Protein AF-A0A2C6MIJ1-F1 (afdb_monomer_lite)

pLDDT: mean 74.16, std 23.82, range [24.62, 97.81]

InterPro domains:
  IPR001203 Aldehyde ferredoxin oxidoreductase, C-terminal [PF01314] (13-101)
  IPR013985 Aldehyde ferredoxin oxidoreductase, domain 3 [G3DSA:1.10.599.10] (8-133)
  IPR036021 Aldehyde ferredoxin oxidoreductase-like, C-terminal [SSF48310] (4-103)
  IPR051919 Tungsten-dependent aldehyde ferredoxin oxidoreductase [PTHR30038] (10-100)

Radius of gyration: 19.25 Å; chains: 1; bounding box: 39×54×45 Å

Organism: NCBI:txid1383067

Sequence (149 aa):
MKEFLLGITGLWKVVKHYEEWSALAGCLEACKNTIVNMEIVDFTMAARLMKAVAGWDMDGQEVQALCERVVNLERAFNTREGLSRQDDTLPGRFTDEPLPAAWWSCRPCWRILPGQRLGDFYRTSHLQQTQGVGPGQGGPGIEGAWLHS

Secondary structure (DSSP, 8-state):
-------HHHHHHHHHHHHHHHHHHHHTT--HIIIIIT--S-HHHHHHHHHHHH-----HHHHHHHHHHHHHHHHHHHHHTT--GGG----HHHHHSPPPGGG--S-SS--PPPGGGHHHHHHHSSGGGGGG--TT--PSPGGGTTS--

Foldseek 3Di:
DDDPPCDLLNVLVVVLQLQLQVLLCVVVVHDCCCPNPVNVCALQNSQVVCCVPVVDNDGSVVSSVVSLVVSLVVVLVVQLVPDDLVNPDDPCCQAPPFDDCVVPVDDDPRHPDDSVSVVSSCVVSVSVVSVQDHVPDDDPDPPPVPPDD

Structure (mmCIF, N/CA/C/O backbone):
data_AF-A0A2C6MIJ1-F1
#
_entry.id   AF-A0A2C6MIJ1-F1
#
loop_
_atom_site.group_PDB
_atom_site.id
_atom_site.type_symbol
_atom_site.label_atom_id
_atom_site.label_alt_id
_atom_site.label_comp_id
_atom_site.label_asym_id
_atom_site.label_entity_id
_atom_site.label_seq_id
_atom_site.pdbx_PDB_ins_code
_atom_site.Cartn_x
_atom_site.Cartn_y
_atom_site.Cartn_z
_atom_site.occupancy
_atom_site.B_iso_or_equiv
_atom_site.auth_seq_id
_atom_site.auth_comp_id
_atom_site.auth_asym_id
_atom_site.auth_atom_id
_atom_site.pdbx_PDB_model_num
ATOM 1 N N . MET A 1 1 ? 10.732 26.951 4.252 1.00 33.38 1 MET A N 1
ATOM 2 C CA . MET A 1 1 ? 10.718 25.846 3.273 1.00 33.38 1 MET A CA 1
ATOM 3 C C . MET A 1 1 ? 12.059 25.137 3.344 1.00 33.38 1 MET A C 1
ATOM 5 O O . MET A 1 1 ? 12.986 25.535 2.656 1.00 33.38 1 MET A O 1
ATOM 9 N N . LYS A 1 2 ? 12.202 24.187 4.271 1.00 24.62 2 LYS A N 1
ATOM 10 C CA . LYS A 1 2 ? 13.413 23.375 4.416 1.00 24.62 2 LYS A CA 1
ATOM 11 C C . LYS A 1 2 ? 13.151 22.035 3.732 1.00 24.62 2 LYS A C 1
ATOM 13 O O . LYS A 1 2 ? 12.211 21.347 4.105 1.00 24.62 2 LYS A O 1
ATOM 18 N N . GLU A 1 3 ? 13.932 21.762 2.692 1.00 33.38 3 GLU A N 1
ATOM 19 C CA . GLU A 1 3 ? 14.501 20.442 2.394 1.00 33.38 3 GLU A CA 1
ATOM 20 C C . GLU A 1 3 ? 13.539 19.242 2.491 1.00 33.38 3 GLU A C 1
ATOM 22 O O . GLU A 1 3 ? 13.620 18.437 3.411 1.00 33.38 3 GLU A O 1
ATOM 27 N N . PHE A 1 4 ? 12.676 19.067 1.486 1.00 35.00 4 PHE A N 1
ATOM 28 C CA . PHE A 1 4 ? 11.985 17.793 1.239 1.00 35.00 4 PHE A CA 1
ATOM 29 C C . PHE A 1 4 ? 12.508 17.151 -0.053 1.00 35.00 4 PHE A C 1
ATOM 31 O O . PHE A 1 4 ? 11.768 16.834 -0.977 1.00 35.00 4 PHE A O 1
ATOM 38 N N . LEU A 1 5 ? 13.830 16.997 -0.146 1.00 42.97 5 LEU A N 1
ATOM 39 C CA . LEU A 1 5 ? 14.432 16.033 -1.063 1.00 42.97 5 LEU A CA 1
ATOM 40 C C . LEU A 1 5 ? 14.418 14.694 -0.330 1.00 42.97 5 LEU A C 1
ATOM 42 O O . LEU A 1 5 ? 15.398 14.320 0.314 1.00 42.97 5 LEU A O 1
ATOM 46 N N . LEU A 1 6 ? 13.283 13.990 -0.379 1.00 49.31 6 LEU A N 1
ATOM 47 C CA . LEU A 1 6 ? 13.265 12.570 -0.047 1.00 49.31 6 LEU A CA 1
ATOM 48 C C . LEU A 1 6 ? 14.295 11.913 -0.967 1.00 49.31 6 LEU A C 1
ATOM 50 O O . LEU A 1 6 ? 14.086 11.800 -2.175 1.00 49.31 6 LEU A O 1
ATOM 54 N N . GLY A 1 7 ? 15.445 11.533 -0.411 1.00 55.62 7 GLY A N 1
ATOM 55 C CA . GLY A 1 7 ? 16.392 10.684 -1.119 1.00 55.62 7 GLY A CA 1
ATOM 56 C C . GLY A 1 7 ? 15.686 9.420 -1.617 1.00 55.62 7 GLY A C 1
ATOM 57 O O . GLY A 1 7 ? 14.567 9.109 -1.215 1.00 55.62 7 GLY A O 1
ATOM 58 N N . ILE A 1 8 ? 16.348 8.649 -2.473 1.00 60.00 8 ILE A N 1
ATOM 59 C CA . ILE A 1 8 ? 15.782 7.428 -3.077 1.00 60.00 8 ILE A CA 1
ATOM 60 C C . ILE A 1 8 ? 15.151 6.487 -2.031 1.00 60.00 8 ILE A C 1
ATOM 62 O O . ILE A 1 8 ? 14.117 5.887 -2.290 1.00 60.00 8 ILE A O 1
ATOM 66 N N . THR A 1 9 ? 15.716 6.416 -0.823 1.00 59.28 9 THR A N 1
ATOM 67 C CA . THR A 1 9 ? 15.187 5.632 0.306 1.00 59.28 9 THR A CA 1
ATOM 68 C C . THR A 1 9 ? 13.840 6.123 0.845 1.00 59.28 9 THR A C 1
ATOM 70 O O . THR A 1 9 ? 13.072 5.330 1.385 1.00 59.28 9 THR A O 1
ATOM 73 N N . GLY A 1 10 ? 13.535 7.414 0.715 1.00 73.19 10 GLY A N 1
ATOM 74 C CA . GLY A 1 10 ? 12.254 8.000 1.099 1.00 73.19 10 GLY A CA 1
ATOM 75 C C . GLY A 1 10 ? 11.130 7.688 0.111 1.00 73.19 10 GLY A C 1
ATOM 76 O O . GLY A 1 10 ? 9.987 7.533 0.531 1.00 73.19 10 GLY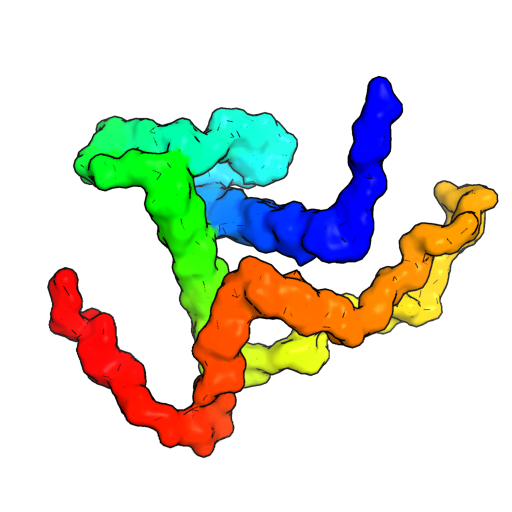 A O 1
ATOM 77 N N . LEU A 1 11 ? 11.451 7.521 -1.176 1.00 78.56 11 LEU A N 1
ATOM 78 C CA . LEU A 1 11 ? 10.460 7.228 -2.216 1.00 78.56 11 LEU A CA 1
ATOM 79 C C . LEU A 1 11 ? 9.758 5.883 -1.981 1.00 78.56 11 LEU A C 1
ATOM 81 O O . LEU A 1 11 ? 8.542 5.798 -2.098 1.00 78.56 11 LEU A O 1
ATOM 85 N N . TRP A 1 12 ? 10.498 4.845 -1.585 1.00 79.44 12 TRP A N 1
ATOM 86 C CA . TRP A 1 12 ? 9.927 3.515 -1.328 1.00 79.44 12 TRP A CA 1
ATOM 87 C C . TRP A 1 12 ? 8.918 3.519 -0.181 1.00 79.44 12 TRP A C 1
ATOM 89 O O . TRP A 1 12 ? 7.903 2.835 -0.251 1.00 79.44 12 TRP A O 1
ATOM 99 N N . LYS A 1 13 ? 9.173 4.330 0.854 1.00 81.81 13 LYS A N 1
ATOM 100 C CA . LYS A 1 13 ? 8.246 4.498 1.980 1.00 81.81 13 LYS A CA 1
ATOM 101 C C . LYS A 1 13 ? 6.939 5.141 1.532 1.00 81.81 13 LYS A C 1
ATOM 103 O O . LYS A 1 13 ? 5.884 4.750 2.011 1.00 81.81 13 LYS A O 1
ATOM 108 N N . VAL A 1 14 ? 7.018 6.092 0.601 1.00 87.94 14 VAL A N 1
ATOM 109 C CA . VAL A 1 14 ? 5.840 6.742 0.016 1.00 87.94 14 VAL A CA 1
ATOM 110 C C . VAL A 1 14 ? 5.038 5.738 -0.811 1.00 87.94 14 VAL A C 1
ATOM 112 O O . VAL A 1 14 ? 3.829 5.657 -0.644 1.00 87.94 14 VAL A O 1
ATOM 115 N N . VAL A 1 15 ? 5.700 4.926 -1.644 1.00 87.88 15 VAL A N 1
ATOM 116 C CA . VAL A 1 15 ? 5.022 3.878 -2.428 1.00 87.88 15 VAL A CA 1
ATOM 117 C C . VAL A 1 15 ? 4.315 2.879 -1.510 1.00 87.88 15 VAL A C 1
ATOM 119 O O . VAL A 1 15 ? 3.115 2.685 -1.666 1.00 87.88 15 VAL A O 1
ATOM 122 N N . LYS A 1 16 ? 5.016 2.329 -0.505 1.00 88.00 16 LYS A N 1
ATOM 123 C CA . LYS A 1 16 ? 4.423 1.407 0.484 1.00 88.00 16 LYS A CA 1
ATOM 124 C C . LYS A 1 16 ? 3.190 2.023 1.152 1.00 88.00 16 LYS A C 1
ATOM 126 O O . LYS A 1 16 ? 2.146 1.388 1.231 1.00 88.00 16 LYS A O 1
ATOM 131 N N . HIS A 1 17 ? 3.298 3.275 1.592 1.00 90.38 17 HIS A N 1
ATOM 132 C CA . HIS A 1 17 ? 2.195 3.975 2.245 1.00 90.38 17 HIS A CA 1
ATOM 133 C C . HIS A 1 17 ? 0.960 4.105 1.339 1.00 90.38 17 HIS A C 1
ATOM 135 O O . HIS A 1 17 ? -0.157 3.825 1.770 1.00 90.38 17 HIS A O 1
ATOM 141 N N . TYR A 1 18 ? 1.150 4.471 0.068 1.00 93.25 18 TYR A N 1
ATOM 142 C CA . TYR A 1 18 ? 0.037 4.599 -0.875 1.00 93.25 18 TYR A CA 1
ATOM 143 C C . TYR A 1 18 ? -0.542 3.254 -1.334 1.00 93.25 18 TYR A C 1
ATOM 145 O O . TYR A 1 18 ? -1.729 3.192 -1.668 1.00 93.25 18 TYR A O 1
ATOM 153 N N . GLU A 1 19 ? 0.242 2.175 -1.328 1.00 93.62 19 GLU A N 1
ATOM 154 C CA . GLU A 1 19 ? -0.278 0.815 -1.518 1.00 93.62 19 GLU A CA 1
ATOM 155 C C . GLU A 1 19 ? -1.199 0.417 -0.360 1.00 93.62 19 GLU A C 1
ATOM 157 O O . GLU A 1 19 ? -2.323 -0.022 -0.598 1.00 93.62 19 GLU A O 1
ATOM 162 N N . GLU A 1 20 ? -0.791 0.661 0.888 1.00 94.44 20 GLU A N 1
ATOM 163 C CA . GLU A 1 20 ? -1.626 0.405 2.071 1.00 94.44 20 GLU A CA 1
ATOM 164 C C . GLU A 1 20 ? -2.909 1.243 2.063 1.00 94.44 20 GLU A C 1
ATOM 166 O O . GLU A 1 20 ? -3.981 0.744 2.393 1.00 94.44 20 GLU A O 1
ATOM 171 N N . TRP A 1 21 ? -2.835 2.507 1.646 1.00 95.06 21 TRP A N 1
ATOM 172 C CA . TRP A 1 21 ? -4.017 3.362 1.502 1.00 95.06 21 TRP A CA 1
ATOM 173 C C . TRP A 1 21 ? -4.941 2.921 0.377 1.00 95.06 21 TRP A C 1
ATOM 175 O O . TRP A 1 21 ? -6.163 3.021 0.491 1.00 95.06 21 TRP A O 1
ATOM 185 N N . SER A 1 22 ? -4.373 2.405 -0.709 1.00 96.19 22 SER A N 1
ATOM 186 C CA . SER A 1 22 ? -5.163 1.822 -1.790 1.00 96.19 22 SER A CA 1
ATOM 187 C C . SER A 1 22 ? -5.872 0.551 -1.322 1.00 96.19 22 SER A C 1
ATOM 189 O O . SER A 1 22 ? -7.049 0.375 -1.638 1.00 96.19 22 SER A O 1
ATOM 191 N N . ALA A 1 23 ? -5.199 -0.283 -0.522 1.00 96.56 23 ALA A N 1
ATOM 192 C CA . ALA A 1 23 ? -5.800 -1.451 0.115 1.00 96.56 23 ALA A CA 1
ATOM 193 C C . ALA A 1 23 ? -6.909 -1.053 1.101 1.00 96.56 23 ALA A C 1
ATOM 195 O O . ALA A 1 23 ? -7.986 -1.646 1.068 1.00 96.56 23 ALA A O 1
ATOM 196 N N . LEU A 1 24 ? -6.701 -0.006 1.908 1.00 96.62 24 LEU A N 1
ATOM 197 C CA . LEU A 1 24 ? -7.727 0.542 2.798 1.00 96.62 24 LEU A CA 1
ATOM 198 C C . LEU A 1 24 ? -8.969 0.985 2.016 1.00 96.62 24 LEU A C 1
ATOM 200 O O . LEU A 1 24 ? -10.087 0.631 2.385 1.00 96.62 24 LEU A O 1
ATOM 204 N N . ALA A 1 25 ? -8.776 1.731 0.925 1.00 96.62 25 ALA A N 1
ATOM 205 C CA . ALA A 1 25 ? -9.870 2.186 0.073 1.00 96.62 25 ALA A CA 1
ATOM 206 C C . ALA A 1 25 ? -10.647 1.019 -0.548 1.00 96.62 25 ALA A C 1
ATOM 208 O O . ALA A 1 25 ? -11.874 1.064 -0.572 1.00 96.62 25 ALA A O 1
ATOM 209 N N . GLY A 1 26 ? -9.946 -0.026 -1.002 1.00 95.75 26 GLY A N 1
ATOM 210 C CA . GLY A 1 26 ? -10.571 -1.251 -1.501 1.00 95.75 26 GLY A CA 1
ATOM 211 C C . GLY A 1 26 ? -11.360 -1.990 -0.419 1.00 95.75 26 GLY A C 1
ATOM 212 O O . GLY A 1 26 ? -12.523 -2.304 -0.621 1.00 95.75 26 GLY A O 1
ATOM 213 N N . CYS A 1 27 ? -10.774 -2.204 0.761 1.00 94.75 27 CYS A N 1
ATOM 214 C CA . CYS A 1 27 ? -11.414 -2.974 1.834 1.00 94.75 27 CYS A CA 1
ATOM 215 C C . CYS A 1 27 ? -12.614 -2.258 2.467 1.00 94.75 27 CYS A C 1
ATOM 217 O O . CYS A 1 27 ? -13.574 -2.908 2.873 1.00 94.75 27 CYS A O 1
ATOM 219 N N . LEU A 1 28 ? -12.563 -0.927 2.576 1.00 94.12 28 LEU A N 1
ATOM 220 C CA . LEU A 1 28 ? -13.687 -0.123 3.063 1.00 94.12 28 LEU A CA 1
ATOM 221 C C . LEU A 1 28 ? -14.737 0.159 1.980 1.00 94.12 28 LEU A C 1
ATOM 223 O O . LEU A 1 28 ? -15.745 0.795 2.288 1.00 94.12 28 LEU A O 1
ATOM 227 N N . GLU A 1 29 ? -14.490 -0.250 0.730 1.00 94.50 29 GLU A N 1
ATOM 228 C CA . GLU A 1 29 ? -15.298 0.112 -0.444 1.00 94.50 29 GLU A CA 1
ATOM 229 C C . GLU A 1 29 ? -15.542 1.631 -0.536 1.00 94.50 29 GLU A C 1
ATOM 231 O O . GLU A 1 29 ? -16.608 2.126 -0.910 1.00 94.50 29 GLU A O 1
ATOM 236 N N . ALA A 1 30 ? -14.521 2.398 -0.152 1.00 92.81 30 ALA A N 1
ATOM 237 C CA . ALA A 1 30 ? -14.560 3.847 -0.101 1.00 92.81 30 ALA A CA 1
ATOM 238 C C . ALA A 1 30 ? -13.936 4.449 -1.366 1.00 92.81 30 ALA A C 1
ATOM 240 O O . ALA A 1 30 ? -13.000 3.917 -1.967 1.00 92.81 30 ALA A O 1
ATOM 241 N N . CYS A 1 31 ? -14.435 5.616 -1.775 1.00 95.06 31 CYS A N 1
ATOM 242 C CA . CYS A 1 31 ? -13.915 6.307 -2.949 1.00 95.06 31 CYS A CA 1
ATOM 243 C C . CYS A 1 31 ? -12.419 6.622 -2.788 1.00 95.06 31 CYS A C 1
ATOM 245 O O . CYS A 1 31 ? -12.008 7.298 -1.845 1.00 95.06 31 CYS A O 1
ATOM 247 N N . LYS A 1 32 ? -11.593 6.233 -3.768 1.00 94.56 32 LYS A N 1
ATOM 248 C CA . LYS A 1 32 ? -10.148 6.530 -3.754 1.00 94.56 32 LYS A CA 1
ATOM 249 C C . LYS A 1 32 ? -9.842 8.022 -3.616 1.00 94.56 32 LYS A C 1
ATOM 251 O O . LYS A 1 32 ? -8.810 8.370 -3.061 1.00 94.56 32 LYS A O 1
ATOM 256 N N . ASN A 1 33 ? -10.734 8.915 -4.054 1.00 95.19 33 ASN A N 1
ATOM 257 C CA . ASN A 1 33 ? -10.508 10.351 -3.907 1.00 9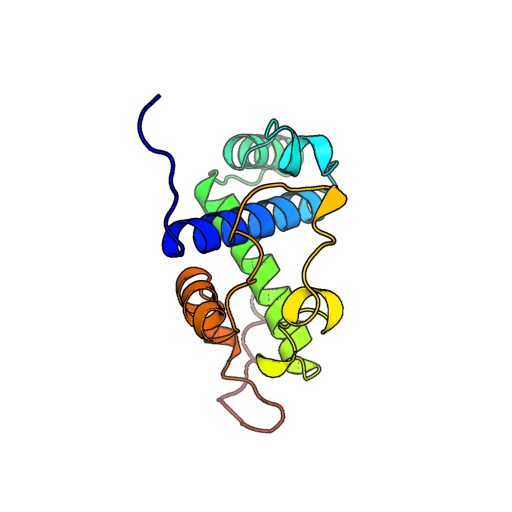5.19 33 ASN A CA 1
ATOM 258 C C . ASN A 1 33 ? -10.479 10.803 -2.437 1.00 95.19 33 ASN A C 1
ATOM 260 O O . ASN A 1 33 ? -9.730 11.714 -2.104 1.00 95.19 33 ASN A O 1
ATOM 264 N N . THR A 1 34 ? -11.264 10.177 -1.552 1.00 94.62 34 THR A N 1
ATOM 265 C CA . THR A 1 34 ? -11.322 10.562 -0.131 1.00 94.62 34 THR A CA 1
ATOM 266 C C . THR A 1 34 ? -10.157 10.016 0.686 1.00 94.62 34 THR A C 1
ATOM 268 O O . THR A 1 34 ? -9.858 10.581 1.731 1.00 94.62 34 THR A O 1
ATOM 271 N N . ILE A 1 35 ? -9.511 8.945 0.217 1.00 94.69 35 ILE A N 1
ATOM 272 C CA . ILE A 1 35 ? -8.385 8.296 0.902 1.00 94.69 35 ILE A CA 1
ATOM 273 C C . ILE A 1 35 ? -7.071 8.647 0.197 1.00 94.69 35 ILE A C 1
ATOM 275 O O . ILE A 1 35 ? -6.257 9.358 0.754 1.00 94.69 35 ILE A O 1
ATOM 279 N N . VAL A 1 36 ? -6.891 8.243 -1.062 1.00 93.69 36 VAL A N 1
ATOM 280 C CA . VAL A 1 36 ? -5.606 8.318 -1.784 1.00 93.69 36 VAL A CA 1
ATOM 281 C C . VAL A 1 36 ? -5.251 9.732 -2.260 1.00 93.69 36 VAL A C 1
ATOM 283 O O . VAL A 1 36 ? -4.081 10.087 -2.257 1.00 93.69 36 VAL A O 1
ATOM 286 N N . ASN A 1 37 ? -6.229 10.544 -2.679 1.00 91.31 37 ASN A N 1
ATOM 287 C CA . ASN A 1 37 ? -5.938 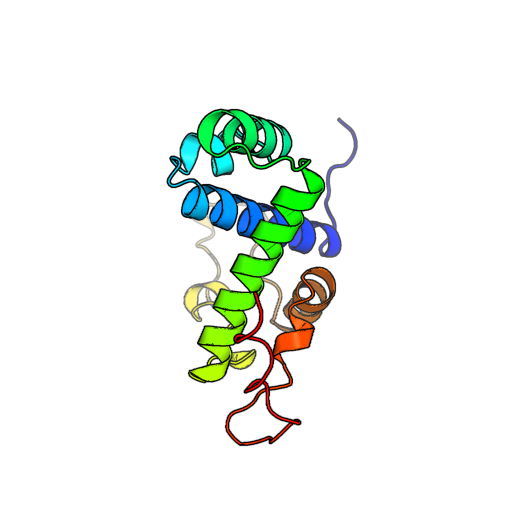11.880 -3.227 1.00 91.31 37 ASN A CA 1
ATOM 288 C C . ASN A 1 37 ? -6.035 12.996 -2.183 1.00 91.31 37 ASN A C 1
ATOM 290 O O . ASN A 1 37 ? -5.174 13.868 -2.132 1.00 91.31 37 ASN A O 1
ATOM 294 N N . MET A 1 38 ? -7.135 13.027 -1.423 1.00 93.50 38 MET A N 1
ATOM 295 C CA . MET A 1 38 ? -7.415 14.107 -0.471 1.00 93.50 38 MET A CA 1
ATOM 296 C C . MET A 1 38 ? -7.034 13.763 0.966 1.00 93.50 38 MET A C 1
ATOM 298 O O . MET A 1 38 ? -7.046 14.663 1.800 1.00 93.50 38 MET A O 1
ATOM 302 N N . GLU A 1 39 ? -6.740 12.492 1.258 1.00 91.38 39 GLU A N 1
ATOM 303 C CA . GLU A 1 39 ? -6.231 12.069 2.570 1.00 91.38 39 GLU A CA 1
ATOM 304 C C . GLU A 1 39 ? -7.196 12.369 3.737 1.00 91.38 39 GLU A C 1
ATOM 306 O O . GLU A 1 39 ? -6.790 12.511 4.886 1.00 91.38 39 GLU A O 1
ATOM 311 N N . ILE A 1 40 ? -8.497 12.498 3.447 1.00 94.19 40 ILE A N 1
ATOM 312 C CA . ILE A 1 40 ? -9.523 12.874 4.433 1.00 94.19 40 ILE A CA 1
ATOM 313 C C . ILE A 1 40 ? -9.777 11.722 5.403 1.00 94.19 40 ILE A C 1
ATOM 315 O O . ILE A 1 40 ? -9.978 11.945 6.594 1.00 94.19 40 ILE A O 1
ATOM 319 N N . VAL A 1 41 ? -9.808 10.497 4.878 1.00 94.50 41 VAL A N 1
ATOM 320 C CA . VAL A 1 41 ? -9.988 9.279 5.670 1.00 94.50 41 VAL A CA 1
ATOM 321 C C . VAL A 1 41 ? -8.626 8.611 5.825 1.00 94.50 41 VAL A C 1
ATOM 323 O O . VAL A 1 41 ? -8.206 7.836 4.969 1.00 94.50 41 VAL A O 1
ATOM 326 N N . ASP A 1 42 ? -7.943 8.936 6.921 1.00 94.94 42 ASP A N 1
ATOM 327 C CA . ASP A 1 42 ? -6.707 8.276 7.341 1.00 94.94 42 ASP A CA 1
ATOM 328 C C . ASP A 1 42 ? -6.999 6.977 8.120 1.00 94.94 42 ASP A C 1
ATOM 330 O O . ASP A 1 42 ? -8.152 6.620 8.385 1.00 94.94 42 ASP A O 1
ATOM 334 N N . PHE A 1 43 ? -5.952 6.252 8.527 1.00 96.94 43 PHE A N 1
ATOM 335 C CA . PHE A 1 43 ? -6.113 5.007 9.288 1.00 96.94 43 PHE A CA 1
ATOM 336 C C . PHE A 1 43 ? -6.826 5.203 10.632 1.00 96.94 43 PHE A C 1
ATOM 338 O O . PHE A 1 43 ? -7.579 4.335 11.072 1.00 96.94 43 PHE A O 1
ATOM 345 N N . THR A 1 44 ? -6.629 6.351 11.282 1.00 97.31 44 THR A N 1
ATOM 346 C CA . THR A 1 44 ? -7.280 6.669 12.559 1.00 97.31 44 THR A CA 1
ATOM 347 C C . THR A 1 44 ? -8.780 6.878 12.368 1.00 97.31 44 THR A C 1
ATOM 349 O O . THR A 1 44 ? -9.599 6.383 13.146 1.00 97.31 44 THR A O 1
ATOM 352 N N . MET A 1 45 ? -9.170 7.605 11.321 1.00 96.62 45 MET A N 1
ATOM 353 C CA . MET A 1 45 ? -10.563 7.794 10.947 1.00 96.62 45 MET A CA 1
ATOM 354 C C . MET A 1 45 ? -11.194 6.474 10.504 1.00 96.62 45 MET A C 1
ATOM 356 O O . MET A 1 45 ? -12.312 6.182 10.923 1.00 96.62 45 MET A O 1
ATOM 360 N N . ALA A 1 46 ? -10.476 5.649 9.741 1.00 97.00 46 ALA A N 1
ATOM 361 C CA . ALA A 1 46 ? -10.920 4.310 9.373 1.00 97.00 46 ALA A CA 1
ATOM 362 C C . ALA A 1 46 ? -11.197 3.434 10.602 1.00 97.00 46 ALA A C 1
ATOM 364 O O . ALA A 1 46 ? -12.279 2.862 10.697 1.00 97.00 46 ALA A O 1
ATOM 365 N N . ALA A 1 47 ? -10.297 3.406 11.588 1.00 97.69 47 ALA A N 1
ATOM 366 C CA . ALA A 1 47 ? -10.504 2.679 12.840 1.00 97.69 47 ALA A CA 1
ATOM 367 C C . ALA A 1 47 ? -11.786 3.132 13.568 1.00 97.69 47 ALA A C 1
ATOM 369 O O . ALA A 1 47 ? -12.601 2.316 14.002 1.00 97.69 47 ALA A O 1
ATOM 370 N N . ARG A 1 48 ? -12.034 4.449 13.621 1.00 97.62 48 ARG A N 1
ATOM 371 C CA . ARG A 1 48 ? -13.273 5.009 14.191 1.00 97.62 48 ARG A CA 1
ATOM 372 C C . ARG A 1 48 ? -14.519 4.582 13.414 1.00 97.62 48 ARG A C 1
ATOM 374 O O . ARG A 1 48 ? -15.537 4.283 14.036 1.00 97.62 48 ARG A O 1
ATOM 381 N N . LEU A 1 49 ? -14.452 4.559 12.082 1.00 96.12 49 LEU A N 1
ATOM 382 C CA . LEU A 1 49 ? -15.548 4.096 11.225 1.00 96.12 49 LEU A CA 1
ATOM 383 C C . LEU A 1 49 ? -15.820 2.601 11.433 1.00 96.12 49 LEU A C 1
ATOM 385 O O . LEU A 1 49 ? -16.971 2.211 11.611 1.00 96.12 49 LEU A O 1
ATOM 389 N N . MET A 1 50 ? -14.773 1.778 11.490 1.00 96.50 50 MET A N 1
ATOM 390 C CA . MET A 1 50 ? -14.870 0.335 11.725 1.00 96.50 50 MET A CA 1
ATOM 391 C C . MET A 1 50 ? -15.489 0.028 13.092 1.00 96.50 50 MET A C 1
ATOM 393 O O . MET A 1 50 ? -16.402 -0.795 13.177 1.00 96.50 50 MET A O 1
ATOM 397 N N . LYS A 1 51 ? -15.096 0.754 14.145 1.00 97.81 51 LYS A N 1
ATOM 398 C CA . LYS A 1 51 ? -15.726 0.643 15.468 1.00 97.81 51 LYS A CA 1
ATOM 399 C C . LYS A 1 51 ? -17.199 1.046 15.445 1.00 97.81 51 LYS A C 1
ATOM 401 O O . LYS A 1 51 ? -18.026 0.368 16.045 1.00 97.81 51 LYS A O 1
ATOM 406 N N . ALA A 1 52 ? -17.538 2.130 14.748 1.00 97.44 52 ALA A N 1
ATOM 407 C CA . ALA A 1 52 ? -18.909 2.632 14.681 1.00 97.44 52 ALA A CA 1
ATOM 408 C C . ALA A 1 52 ? -19.855 1.718 13.883 1.00 97.44 52 ALA A C 1
ATOM 410 O O . ALA A 1 52 ? -21.023 1.599 14.243 1.00 97.44 52 ALA A O 1
ATOM 411 N N . VAL A 1 53 ? -19.368 1.094 12.806 1.00 96.56 53 VAL A N 1
ATOM 412 C CA . VAL A 1 53 ? -20.193 0.294 11.884 1.00 96.56 53 VAL A CA 1
ATOM 413 C C . VAL A 1 53 ? -20.174 -1.194 12.232 1.00 96.56 53 VAL A C 1
ATOM 415 O O . VAL A 1 53 ? -21.227 -1.824 12.262 1.00 96.56 53 VAL A O 1
ATOM 418 N N . ALA A 1 54 ? -18.992 -1.759 12.490 1.00 95.38 54 ALA A N 1
ATOM 419 C CA . ALA A 1 54 ? -18.791 -3.195 12.697 1.00 95.38 54 ALA A CA 1
ATOM 420 C C . ALA A 1 54 ? -18.513 -3.572 14.163 1.00 95.38 54 ALA A C 1
ATOM 422 O O . ALA A 1 54 ? -18.457 -4.755 14.492 1.00 95.38 54 ALA A O 1
ATOM 423 N N . GLY A 1 55 ? -18.323 -2.589 15.050 1.00 97.12 55 GLY A N 1
ATOM 424 C CA . GLY A 1 55 ? -17.982 -2.838 16.453 1.00 97.12 55 GLY A CA 1
ATOM 425 C C . GLY A 1 55 ? -16.547 -3.327 16.671 1.00 97.12 55 GLY A C 1
ATOM 426 O O . GLY A 1 55 ? -16.229 -3.781 17.767 1.00 97.12 55 GLY A O 1
ATOM 427 N N . TRP A 1 56 ? -15.682 -3.257 15.656 1.00 96.31 56 TRP A N 1
ATOM 428 C CA . TRP A 1 56 ? -14.287 -3.684 15.772 1.00 96.31 56 TRP A CA 1
ATOM 429 C C . TRP A 1 56 ? -13.472 -2.631 16.514 1.00 96.31 56 TRP A C 1
ATOM 431 O O . TRP A 1 56 ? -13.382 -1.485 16.074 1.00 96.31 56 TRP A O 1
ATOM 441 N N . ASP A 1 57 ? -12.898 -3.018 17.651 1.00 95.75 57 ASP A N 1
ATOM 442 C CA . ASP A 1 57 ? -12.058 -2.135 18.453 1.00 95.75 57 ASP A CA 1
ATOM 443 C C . ASP A 1 57 ? -10.602 -2.289 18.018 1.00 95.75 57 ASP A C 1
ATOM 445 O O . ASP A 1 57 ? -9.940 -3.257 18.381 1.00 95.75 57 ASP A O 1
ATOM 449 N N . MET A 1 58 ? -10.156 -1.363 17.173 1.00 95.62 58 MET A N 1
ATOM 450 C CA . MET A 1 58 ? -8.795 -1.295 16.653 1.00 95.62 58 MET A CA 1
ATOM 451 C C . MET A 1 58 ? -8.304 0.150 16.709 1.00 95.62 58 MET A C 1
ATOM 453 O O . MET A 1 58 ? -9.108 1.088 16.677 1.00 95.62 58 MET A O 1
ATOM 457 N N . ASP A 1 59 ? -6.992 0.340 16.735 1.00 97.31 59 ASP A N 1
ATOM 458 C CA . ASP A 1 59 ? -6.358 1.630 16.498 1.00 97.31 59 ASP A CA 1
ATOM 459 C C . ASP A 1 59 ? -5.888 1.797 15.038 1.00 97.31 59 ASP A C 1
ATOM 461 O O . ASP A 1 59 ? -5.968 0.892 14.204 1.00 97.31 59 ASP A O 1
ATOM 465 N N . GLY A 1 60 ? -5.413 2.997 14.692 1.00 96.38 60 GLY A N 1
ATOM 466 C CA . GLY A 1 60 ? -4.953 3.287 13.332 1.00 96.38 60 GLY A CA 1
ATOM 467 C C . GLY A 1 60 ? -3.719 2.479 12.904 1.00 96.38 60 GLY A C 1
ATOM 468 O O . GLY A 1 60 ? -3.582 2.168 11.723 1.00 96.38 60 GLY A O 1
ATOM 469 N N . GLN A 1 61 ? -2.832 2.105 13.830 1.00 96.56 61 GLN A N 1
ATOM 470 C CA . GLN A 1 61 ? -1.650 1.297 13.506 1.00 96.56 61 GLN A CA 1
ATOM 471 C C . GLN A 1 61 ? -2.052 -0.143 13.190 1.00 96.56 61 GLN A C 1
ATOM 473 O O . GLN A 1 61 ? -1.535 -0.741 12.247 1.00 96.56 61 GLN A O 1
ATOM 478 N N . GLU A 1 62 ? -3.020 -0.683 13.927 1.00 96.88 62 GLU A N 1
ATOM 479 C CA . GLU A 1 62 ? -3.587 -2.004 13.672 1.00 96.88 62 GLU A CA 1
ATOM 480 C C . GLU A 1 62 ? -4.318 -2.054 12.323 1.00 96.88 62 GLU A C 1
ATOM 482 O O . GLU A 1 62 ? -4.173 -3.028 11.577 1.00 96.88 62 GLU A O 1
ATOM 487 N N . VAL A 1 63 ? -5.048 -0.992 11.959 1.00 97.19 63 VAL A N 1
ATOM 488 C CA . VAL A 1 63 ? -5.675 -0.871 10.630 1.00 97.19 63 VAL A CA 1
ATOM 489 C C . VAL A 1 63 ? -4.619 -0.781 9.524 1.00 97.19 63 VAL A C 1
ATOM 491 O O . VAL A 1 63 ? -4.754 -1.443 8.493 1.00 97.19 63 VAL A O 1
ATOM 494 N N . GLN A 1 64 ? -3.540 -0.023 9.724 1.00 95.88 64 GLN A N 1
ATOM 495 C CA . GLN A 1 64 ? -2.437 0.028 8.761 1.00 95.88 64 GLN A CA 1
ATOM 496 C C . GLN A 1 64 ? -1.784 -1.351 8.577 1.00 95.88 64 GLN A C 1
ATOM 498 O O . GLN A 1 64 ? -1.592 -1.797 7.446 1.00 95.88 64 GLN A O 1
ATOM 503 N N . ALA A 1 65 ? -1.512 -2.067 9.671 1.00 94.44 65 ALA A N 1
ATOM 504 C CA . ALA A 1 65 ? -0.952 -3.417 9.630 1.00 94.44 65 ALA A CA 1
ATOM 505 C C . ALA A 1 65 ? -1.898 -4.433 8.956 1.00 94.44 65 ALA A C 1
ATOM 507 O O . ALA A 1 65 ? -1.445 -5.371 8.295 1.00 94.44 65 ALA A O 1
ATOM 508 N N . LEU A 1 66 ? -3.217 -4.257 9.095 1.00 95.56 66 LEU A N 1
ATOM 509 C CA . LEU A 1 66 ? -4.218 -5.023 8.350 1.00 95.56 66 LEU A CA 1
ATOM 510 C C . LEU A 1 66 ? -4.108 -4.758 6.840 1.00 95.56 66 LEU A C 1
ATOM 512 O O . LEU A 1 66 ? -4.097 -5.710 6.064 1.00 95.56 66 LEU A O 1
ATOM 516 N N . CYS A 1 67 ? -3.965 -3.499 6.424 1.00 96.06 67 CYS A N 1
ATOM 517 C CA . CYS A 1 67 ? -3.804 -3.135 5.013 1.00 96.06 67 CYS A CA 1
ATOM 518 C C . CYS A 1 67 ? -2.497 -3.687 4.425 1.00 96.06 67 CYS A C 1
ATOM 520 O O . CYS A 1 67 ? -2.503 -4.255 3.335 1.00 96.06 67 CYS A O 1
ATOM 522 N N . GLU A 1 68 ? -1.393 -3.614 5.173 1.00 94.12 68 GLU A N 1
ATOM 523 C CA . GLU A 1 68 ? -0.122 -4.236 4.782 1.00 94.12 68 GLU A CA 1
ATOM 524 C C . GLU A 1 68 ? -0.268 -5.756 4.590 1.00 94.12 68 GLU A C 1
ATOM 526 O O . GLU A 1 68 ? 0.313 -6.338 3.671 1.00 94.12 68 GLU A O 1
ATOM 531 N N . ARG A 1 69 ? -1.087 -6.422 5.411 1.00 95.12 69 ARG A N 1
ATOM 532 C CA . ARG A 1 69 ? -1.386 -7.851 5.246 1.00 95.12 69 ARG A CA 1
ATOM 533 C C . ARG A 1 69 ? -2.144 -8.136 3.955 1.00 95.12 69 ARG A C 1
ATOM 535 O O . ARG A 1 69 ? -1.826 -9.120 3.296 1.00 95.12 69 ARG A O 1
ATOM 542 N N . VAL A 1 70 ? -3.110 -7.295 3.588 1.00 96.06 70 VAL A N 1
ATOM 543 C CA . VAL A 1 70 ? -3.876 -7.438 2.337 1.00 96.06 70 VAL A CA 1
ATOM 544 C C . VAL A 1 70 ? -2.946 -7.357 1.128 1.00 96.06 70 VAL A C 1
ATOM 546 O O . VAL A 1 70 ? -2.927 -8.285 0.325 1.00 96.06 70 VAL A O 1
ATOM 549 N N . VAL A 1 71 ? -2.086 -6.335 1.062 1.00 94.31 71 VAL A N 1
ATOM 550 C CA . VAL A 1 71 ? -1.102 -6.180 -0.029 1.00 94.31 71 VAL A CA 1
ATOM 551 C C . VAL A 1 71 ? -0.165 -7.395 -0.112 1.00 94.31 71 VAL A C 1
ATOM 553 O O . VAL A 1 71 ? 0.119 -7.917 -1.192 1.00 94.31 71 VAL A O 1
ATOM 556 N N . ASN A 1 72 ? 0.290 -7.906 1.036 1.00 91.94 72 ASN A N 1
ATOM 557 C CA . ASN A 1 72 ? 1.126 -9.107 1.080 1.00 91.94 72 ASN A CA 1
ATOM 558 C C . ASN A 1 72 ? 0.380 -10.373 0.625 1.00 91.94 72 ASN A C 1
ATOM 560 O O . ASN A 1 72 ? 0.975 -11.212 -0.052 1.00 91.94 72 ASN A O 1
ATOM 564 N N . LEU A 1 73 ? -0.905 -10.520 0.960 1.00 94.56 73 LEU A N 1
ATOM 565 C CA . LEU A 1 73 ? -1.734 -11.644 0.515 1.00 94.56 73 LEU A CA 1
ATOM 566 C C . LEU A 1 73 ? -1.959 -11.613 -0.999 1.00 94.56 73 LEU A C 1
ATOM 568 O O . LEU A 1 73 ? -1.808 -12.644 -1.655 1.00 94.56 73 LEU A O 1
ATOM 572 N N . GLU A 1 74 ? -2.241 -10.439 -1.563 1.00 94.44 74 GLU A N 1
ATOM 573 C CA . GLU A 1 74 ? -2.342 -10.241 -3.013 1.00 94.44 74 GLU A CA 1
ATOM 574 C C . GLU A 1 74 ? -1.028 -10.615 -3.709 1.00 94.44 74 GLU A C 1
ATOM 576 O O . GLU A 1 74 ? -1.022 -11.350 -4.702 1.00 94.44 74 GLU A O 1
ATOM 581 N N . ARG A 1 75 ? 0.117 -10.189 -3.152 1.00 91.69 75 ARG A N 1
ATOM 582 C CA . ARG A 1 75 ? 1.421 -10.572 -3.703 1.00 91.69 75 ARG A CA 1
ATOM 583 C C . ARG A 1 75 ? 1.680 -12.071 -3.589 1.00 91.69 75 ARG A C 1
ATOM 585 O O . ARG A 1 75 ? 2.210 -12.656 -4.536 1.00 91.69 75 ARG A O 1
ATOM 592 N N . ALA A 1 76 ? 1.329 -12.693 -2.466 1.00 89.69 76 ALA A N 1
ATOM 593 C CA . ALA A 1 76 ? 1.510 -14.126 -2.254 1.00 89.69 76 ALA A CA 1
ATOM 594 C C . ALA A 1 76 ? 0.678 -14.941 -3.251 1.00 89.69 76 ALA A C 1
ATOM 596 O O . ALA A 1 76 ? 1.193 -15.889 -3.846 1.00 89.69 76 ALA A O 1
ATOM 597 N N . PHE A 1 77 ? -0.569 -14.528 -3.491 1.00 95.38 77 PHE A N 1
ATOM 598 C CA . PHE A 1 77 ? -1.418 -15.110 -4.525 1.00 95.38 77 PHE A CA 1
ATOM 599 C C . PHE A 1 77 ? -0.755 -15.004 -5.900 1.00 95.38 77 PHE A C 1
ATOM 601 O O . PHE A 1 77 ? -0.540 -16.021 -6.551 1.00 95.38 77 PHE A O 1
ATOM 608 N N . ASN A 1 78 ? -0.334 -13.806 -6.313 1.00 93.56 78 ASN A N 1
ATOM 609 C CA . ASN A 1 78 ? 0.297 -13.626 -7.621 1.00 93.56 78 ASN A CA 1
ATOM 610 C C . ASN A 1 78 ? 1.596 -14.433 -7.759 1.00 93.56 78 ASN A C 1
ATOM 612 O O . ASN A 1 78 ? 1.870 -14.988 -8.819 1.00 93.56 78 ASN A O 1
ATOM 616 N N . THR A 1 79 ? 2.377 -14.535 -6.682 1.00 92.06 79 THR A N 1
ATOM 617 C CA . THR A 1 79 ? 3.618 -15.322 -6.662 1.00 92.06 79 THR A CA 1
ATOM 618 C C . THR A 1 79 ? 3.335 -16.809 -6.849 1.00 92.06 79 THR A C 1
ATOM 620 O O . THR A 1 79 ? 4.025 -17.476 -7.620 1.00 92.06 79 THR A O 1
ATOM 623 N N . ARG A 1 80 ? 2.272 -17.319 -6.217 1.00 93.69 80 ARG A N 1
ATOM 624 C CA . ARG A 1 80 ? 1.793 -18.692 -6.418 1.00 93.69 80 ARG A CA 1
ATOM 625 C C . ARG A 1 80 ? 1.401 -18.953 -7.875 1.00 93.69 80 ARG A C 1
ATOM 627 O O . ARG A 1 80 ? 1.700 -20.025 -8.389 1.00 93.69 80 ARG A O 1
ATOM 634 N N . GLU A 1 81 ? 0.790 -17.975 -8.543 1.00 96.25 81 GLU A N 1
ATOM 635 C CA . GLU A 1 81 ? 0.425 -18.055 -9.967 1.00 96.25 81 GLU A CA 1
ATOM 636 C C . GLU A 1 81 ? 1.616 -17.832 -10.925 1.00 96.25 81 GLU A C 1
ATOM 638 O O . GLU A 1 81 ? 1.451 -17.866 -12.143 1.00 96.25 81 GLU A O 1
ATOM 643 N N . GLY A 1 82 ? 2.828 -17.632 -10.395 1.00 92.94 82 GLY A N 1
ATOM 644 C CA . GLY A 1 82 ? 4.065 -17.538 -11.173 1.00 92.94 82 GLY A CA 1
ATOM 645 C C . GLY A 1 82 ? 4.621 -16.126 -11.359 1.00 92.94 82 GLY A C 1
ATOM 646 O O . GLY A 1 82 ? 5.643 -15.982 -12.028 1.00 92.94 82 GLY A O 1
ATOM 647 N N . LEU A 1 83 ? 4.014 -15.094 -10.759 1.00 91.81 83 LEU A N 1
ATOM 648 C CA . LEU A 1 83 ? 4.582 -13.744 -10.755 1.00 91.81 83 LEU A CA 1
ATOM 649 C C . LEU A 1 83 ? 5.891 -13.726 -9.956 1.00 91.81 83 LEU A C 1
ATOM 651 O O . LEU A 1 83 ? 5.958 -14.163 -8.808 1.00 91.81 83 LEU A O 1
ATOM 655 N N . SER A 1 84 ? 6.938 -13.159 -10.533 1.00 88.12 84 SER A N 1
ATOM 656 C CA . SER A 1 84 ? 8.261 -13.104 -9.926 1.00 88.12 84 SER A CA 1
ATOM 657 C C . SER A 1 84 ? 8.823 -11.684 -9.935 1.00 88.12 84 SER A C 1
ATOM 659 O O . SER A 1 84 ? 8.243 -10.745 -10.472 1.00 88.12 84 SER A O 1
ATOM 661 N N . ARG A 1 85 ? 10.001 -11.508 -9.332 1.00 85.19 85 ARG A N 1
ATOM 662 C CA . ARG A 1 85 ? 10.690 -10.211 -9.302 1.00 85.19 85 ARG A CA 1
ATOM 663 C C . ARG A 1 85 ? 11.054 -9.691 -10.699 1.00 85.19 85 ARG A C 1
ATOM 665 O O . ARG A 1 85 ? 11.205 -8.486 -10.868 1.00 85.19 85 ARG A O 1
ATOM 672 N N . GLN A 1 86 ? 11.248 -10.574 -11.680 1.00 85.50 86 GLN A N 1
ATOM 673 C CA . GLN A 1 86 ? 11.613 -10.158 -13.039 1.00 85.50 86 GLN A CA 1
ATOM 674 C C . GLN A 1 86 ? 10.457 -9.442 -13.755 1.00 85.50 86 GLN A C 1
ATOM 676 O O . GLN A 1 86 ? 10.698 -8.674 -14.682 1.00 85.50 86 GLN A O 1
ATOM 681 N N . ASP A 1 87 ? 9.227 -9.683 -13.294 1.00 88.12 87 ASP A N 1
ATOM 682 C CA . ASP A 1 87 ? 7.998 -9.153 -13.879 1.00 88.12 87 ASP A CA 1
ATOM 683 C C . ASP A 1 87 ? 7.671 -7.749 -13.343 1.00 88.12 87 ASP A C 1
ATOM 685 O O . ASP A 1 87 ? 6.919 -7.000 -13.962 1.00 88.12 87 ASP A O 1
ATOM 689 N N . ASP A 1 88 ? 8.296 -7.344 -12.233 1.00 87.31 88 ASP A N 1
ATOM 690 C CA . ASP A 1 88 ? 8.149 -6.019 -11.629 1.00 87.31 88 ASP A CA 1
ATOM 691 C C . ASP A 1 88 ? 9.044 -4.981 -12.344 1.00 87.31 88 ASP A C 1
ATOM 693 O O . ASP A 1 88 ? 9.973 -4.398 -11.776 1.00 87.31 88 ASP A O 1
ATOM 697 N N . THR A 1 89 ? 8.779 -4.770 -13.635 1.00 84.56 89 THR A N 1
ATOM 698 C CA . THR A 1 89 ? 9.477 -3.812 -14.503 1.00 84.56 89 THR A CA 1
ATOM 699 C C . THR A 1 89 ? 8.486 -2.939 -15.274 1.00 84.56 89 THR A C 1
ATOM 701 O O . THR A 1 89 ? 7.314 -3.272 -15.426 1.00 84.56 89 THR A O 1
ATOM 704 N N . LEU A 1 90 ? 8.953 -1.800 -15.783 1.00 84.94 90 LEU A N 1
ATOM 705 C CA . LEU A 1 90 ? 8.156 -0.949 -16.665 1.00 84.94 90 LEU A CA 1
ATOM 706 C C . LEU A 1 90 ? 8.309 -1.384 -18.132 1.00 84.94 90 LEU A C 1
ATOM 708 O O . LEU A 1 90 ? 9.344 -1.950 -18.495 1.00 84.94 90 LEU A O 1
ATOM 712 N N . PRO A 1 91 ? 7.326 -1.078 -19.001 1.00 85.38 91 PRO A N 1
ATOM 713 C CA . PRO A 1 91 ? 7.488 -1.221 -20.446 1.00 85.38 91 PRO A CA 1
ATOM 714 C C . PRO A 1 91 ? 8.701 -0.437 -20.971 1.00 85.38 91 PRO A C 1
ATOM 716 O O . PRO A 1 91 ? 8.939 0.688 -20.527 1.00 85.38 91 PRO A O 1
ATOM 719 N N . GLY A 1 92 ? 9.396 -0.983 -21.979 1.00 83.88 92 GLY A N 1
ATOM 720 C CA . GLY A 1 92 ? 10.648 -0.428 -22.526 1.00 83.88 92 GLY A CA 1
ATOM 721 C C . GLY A 1 92 ? 10.573 1.048 -22.932 1.00 83.88 92 GLY A C 1
ATOM 722 O O . GLY A 1 92 ? 11.507 1.810 -22.715 1.00 83.88 92 GLY A O 1
ATOM 723 N N . ARG A 1 93 ? 9.408 1.515 -23.398 1.00 82.44 93 ARG A N 1
ATOM 724 C CA . ARG A 1 93 ? 9.164 2.935 -23.701 1.00 82.44 93 ARG A CA 1
ATOM 725 C C . ARG A 1 93 ? 9.477 3.872 -22.525 1.00 82.44 93 ARG A C 1
ATOM 727 O O . ARG A 1 93 ? 9.926 4.986 -22.742 1.00 82.44 93 ARG A O 1
ATOM 734 N N . PHE A 1 94 ? 9.228 3.453 -21.286 1.00 81.00 94 PHE A N 1
ATOM 735 C CA . PHE A 1 94 ? 9.489 4.283 -20.105 1.00 81.00 94 PHE A CA 1
ATOM 736 C C . PHE A 1 94 ? 10.932 4.174 -19.599 1.00 81.00 94 PHE A C 1
ATOM 738 O O . PHE A 1 94 ? 11.384 5.057 -18.870 1.00 81.00 94 PHE A O 1
ATOM 745 N N . THR A 1 95 ? 11.650 3.105 -19.951 1.00 78.19 95 THR A N 1
ATOM 746 C CA . THR A 1 95 ? 13.031 2.869 -19.502 1.00 78.19 95 THR A CA 1
ATOM 747 C C . THR A 1 95 ? 14.072 3.315 -20.526 1.00 78.19 95 THR A C 1
ATOM 749 O O . THR A 1 95 ? 15.138 3.794 -20.135 1.00 78.19 95 THR A O 1
ATOM 752 N N . ASP A 1 96 ? 13.751 3.202 -21.816 1.00 78.56 96 ASP A N 1
ATOM 753 C CA . ASP A 1 96 ? 14.710 3.293 -22.919 1.00 78.56 96 ASP A CA 1
ATOM 754 C C . ASP A 1 96 ? 14.510 4.561 -23.766 1.00 78.56 96 ASP A C 1
ATOM 756 O O . ASP A 1 96 ? 15.480 5.106 -24.298 1.00 78.56 96 ASP A O 1
ATOM 760 N N . GLU A 1 97 ? 13.276 5.076 -23.861 1.00 79.94 97 GLU A N 1
ATOM 761 C CA . GLU A 1 97 ? 12.950 6.265 -24.657 1.00 79.94 97 GLU A CA 1
ATOM 762 C C . GLU A 1 97 ? 12.832 7.526 -23.776 1.00 79.94 97 GLU A C 1
ATOM 764 O O . GLU A 1 97 ? 11.946 7.621 -22.922 1.00 79.94 97 GLU A O 1
ATOM 769 N N . PRO A 1 98 ? 13.688 8.547 -23.967 1.00 72.38 98 PRO A N 1
ATOM 770 C CA . PRO A 1 98 ? 13.553 9.802 -23.241 1.00 72.38 98 PRO A CA 1
ATOM 771 C C . PRO A 1 98 ? 12.336 10.598 -23.730 1.00 72.38 98 PRO A C 1
ATOM 773 O O . PRO A 1 98 ? 12.019 10.626 -24.920 1.00 72.38 98 PRO A O 1
ATOM 776 N N . LEU A 1 99 ? 11.692 11.326 -22.813 1.00 73.00 99 LEU A N 1
ATOM 777 C CA . LEU A 1 99 ? 10.621 12.256 -23.172 1.00 73.00 99 LEU A CA 1
ATOM 778 C C . LEU A 1 99 ? 11.125 13.323 -24.171 1.00 73.00 99 LEU A C 1
ATOM 780 O O . LEU A 1 99 ? 12.252 13.810 -24.023 1.00 73.00 99 LEU A O 1
ATOM 784 N N . PRO A 1 100 ? 10.304 13.741 -25.156 1.00 73.06 100 PRO A N 1
ATOM 785 C CA . PRO A 1 100 ? 10.691 14.773 -26.112 1.00 73.06 100 PRO A CA 1
ATOM 786 C C . PRO A 1 100 ? 11.067 16.089 -25.419 1.00 73.06 100 PRO A C 1
ATOM 788 O O . PRO A 1 100 ? 10.303 16.627 -24.616 1.00 73.06 100 PRO A O 1
ATOM 791 N N . ALA A 1 101 ? 12.224 16.647 -25.784 1.00 66.81 101 ALA A N 1
ATOM 792 C CA . ALA A 1 101 ? 12.800 17.840 -25.153 1.00 66.81 101 ALA A CA 1
ATOM 793 C C . ALA A 1 101 ? 11.917 19.102 -25.241 1.00 66.81 101 ALA A C 1
ATOM 795 O O . ALA A 1 101 ? 12.098 20.029 -24.456 1.00 66.81 101 ALA A O 1
ATOM 796 N N . ALA A 1 102 ? 10.941 19.132 -26.157 1.00 65.56 102 ALA A N 1
ATOM 797 C CA . ALA A 1 102 ? 10.031 20.262 -26.359 1.00 65.56 102 ALA A CA 1
ATOM 798 C C 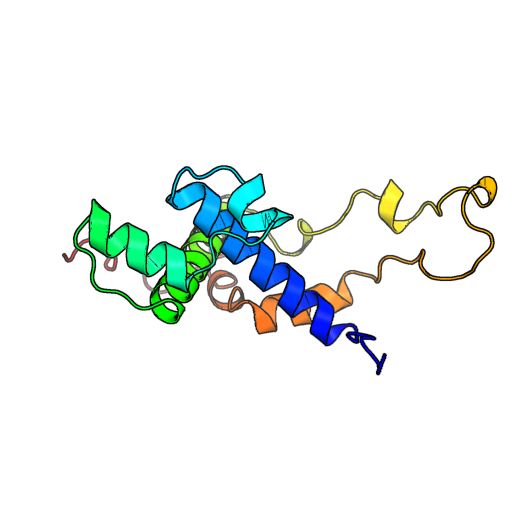. ALA A 1 102 ? 9.152 20.595 -25.134 1.00 65.56 102 ALA A C 1
ATOM 800 O O . ALA A 1 102 ? 8.588 21.682 -25.077 1.00 65.56 102 ALA A O 1
ATOM 801 N N . TRP A 1 103 ? 9.053 19.691 -24.154 1.00 54.75 103 TRP A N 1
ATOM 802 C CA . TRP A 1 103 ? 8.193 19.847 -22.976 1.00 54.75 103 TRP A CA 1
ATOM 803 C C . TRP A 1 103 ? 8.968 20.064 -21.663 1.00 54.75 103 TRP A C 1
ATOM 805 O O . TRP A 1 103 ? 8.353 20.287 -20.624 1.00 54.75 103 TRP A O 1
ATOM 815 N N . TRP A 1 104 ? 10.307 19.998 -21.677 1.00 52.88 104 TRP A N 1
ATOM 816 C CA . TRP A 1 104 ? 11.126 20.002 -20.458 1.00 52.88 104 TRP A CA 1
ATOM 817 C C . TRP A 1 104 ? 12.573 20.425 -20.759 1.00 52.88 104 TRP A C 1
ATOM 819 O O . TRP A 1 104 ? 13.417 19.626 -21.162 1.00 52.88 104 TRP A O 1
ATOM 829 N N . SER A 1 105 ? 12.879 21.704 -20.539 1.00 52.06 105 SER A N 1
ATOM 830 C CA . SER A 1 105 ? 14.185 22.330 -20.815 1.00 52.06 105 SER A CA 1
ATOM 831 C C . SER A 1 105 ? 15.304 21.948 -19.839 1.00 52.06 105 SER A C 1
ATOM 833 O O . SER A 1 105 ? 16.339 22.609 -19.803 1.00 52.06 105 SER A O 1
ATOM 835 N N . CYS A 1 106 ? 15.120 20.936 -18.997 1.00 44.62 106 CYS A N 1
ATOM 836 C CA . CYS A 1 106 ? 16.037 20.661 -17.899 1.00 44.62 106 CYS A CA 1
ATOM 837 C C . CYS A 1 106 ? 16.515 19.201 -17.960 1.00 44.62 106 CYS A C 1
ATOM 839 O O . CYS A 1 106 ? 15.845 18.306 -18.453 1.00 44.62 106 CYS A O 1
ATOM 841 N N . ARG A 1 107 ? 17.749 18.926 -17.552 1.00 49.66 107 ARG A N 1
ATOM 842 C CA . ARG A 1 107 ? 18.300 17.562 -17.446 1.00 49.66 107 ARG A CA 1
ATOM 843 C C . ARG A 1 107 ? 18.798 17.363 -16.008 1.00 49.66 107 ARG A C 1
ATOM 845 O O . ARG A 1 107 ? 19.280 18.345 -15.454 1.00 49.66 107 ARG A O 1
ATOM 852 N N . PRO A 1 108 ? 18.793 16.139 -15.426 1.00 50.12 108 PRO A N 1
ATOM 853 C CA . PRO A 1 108 ? 18.244 14.868 -15.904 1.00 50.12 108 PRO A CA 1
ATOM 854 C C . PRO A 1 108 ? 17.312 14.203 -14.855 1.00 50.12 108 PRO A C 1
ATOM 856 O O . PRO A 1 108 ? 17.772 13.413 -14.039 1.00 50.12 108 PRO A O 1
ATOM 859 N N . CYS A 1 109 ? 15.996 14.445 -14.897 1.00 48.41 109 CYS A N 1
ATOM 860 C CA . CYS A 1 109 ? 15.020 13.637 -14.126 1.00 48.41 109 CYS A CA 1
ATOM 861 C C . CYS A 1 109 ? 14.566 12.357 -14.857 1.00 48.41 109 CYS A C 1
ATOM 863 O O . CYS A 1 109 ? 13.741 11.612 -14.346 1.00 48.41 109 CYS A O 1
ATOM 865 N N . TRP A 1 110 ? 15.065 12.108 -16.071 1.00 49.56 110 TRP A N 1
ATOM 866 C CA . TRP A 1 110 ? 14.428 11.198 -17.031 1.00 49.56 110 TRP A CA 1
ATOM 867 C C . TRP A 1 110 ? 14.922 9.750 -16.992 1.00 49.56 110 TRP A C 1
ATOM 869 O O . TRP A 1 110 ? 14.306 8.896 -17.617 1.00 49.56 110 TRP A O 1
ATOM 879 N N . ARG A 1 111 ? 16.015 9.436 -16.287 1.00 47.91 111 ARG A N 1
ATOM 880 C CA . ARG A 1 111 ? 16.428 8.036 -16.146 1.00 47.91 111 ARG A CA 1
ATOM 881 C C . ARG A 1 111 ? 15.675 7.433 -14.969 1.00 47.91 111 ARG A C 1
ATOM 883 O O . ARG A 1 111 ? 16.139 7.556 -13.835 1.00 47.91 111 ARG A O 1
ATOM 890 N N . ILE A 1 112 ? 14.534 6.792 -15.244 1.00 54.09 112 ILE A N 1
ATOM 891 C CA . ILE A 1 112 ? 13.931 5.863 -14.283 1.00 54.09 112 ILE A CA 1
ATOM 892 C C . ILE A 1 112 ? 15.029 4.869 -13.916 1.00 54.09 112 ILE A C 1
ATOM 894 O O . ILE A 1 112 ? 15.674 4.257 -14.767 1.00 54.09 112 ILE A O 1
ATOM 898 N N . LEU A 1 113 ? 15.363 4.856 -12.635 1.00 53.38 113 LEU A N 1
ATOM 899 C CA . LEU A 1 113 ? 16.580 4.229 -12.155 1.00 53.38 113 LEU A CA 1
ATOM 900 C C . LEU A 1 113 ? 16.434 2.704 -12.299 1.00 53.38 113 LEU A C 1
ATOM 902 O O . LEU A 1 113 ? 15.382 2.175 -11.950 1.00 53.38 113 LEU A O 1
ATOM 906 N N . PRO A 1 114 ? 17.460 1.994 -12.801 1.00 50.81 114 PRO A N 1
ATOM 907 C CA . PRO A 1 114 ? 17.353 0.575 -13.142 1.00 50.81 114 PRO A CA 1
ATOM 908 C C . PRO A 1 114 ? 16.987 -0.310 -11.937 1.00 50.81 114 PRO A C 1
ATOM 910 O O . PRO A 1 114 ? 17.257 0.042 -10.784 1.00 50.81 114 PRO A O 1
ATOM 913 N N . GLY A 1 115 ? 16.440 -1.503 -12.220 1.00 50.88 115 GLY A N 1
ATOM 914 C CA . GLY A 1 115 ? 15.858 -2.481 -11.275 1.00 50.88 115 GLY A CA 1
ATOM 915 C C . GLY A 1 115 ? 16.734 -2.968 -10.103 1.00 50.88 115 GLY A C 1
ATOM 916 O O . GLY A 1 115 ? 16.266 -3.715 -9.240 1.00 50.88 115 GLY A O 1
ATOM 917 N N . GLN A 1 116 ? 17.979 -2.495 -9.990 1.00 49.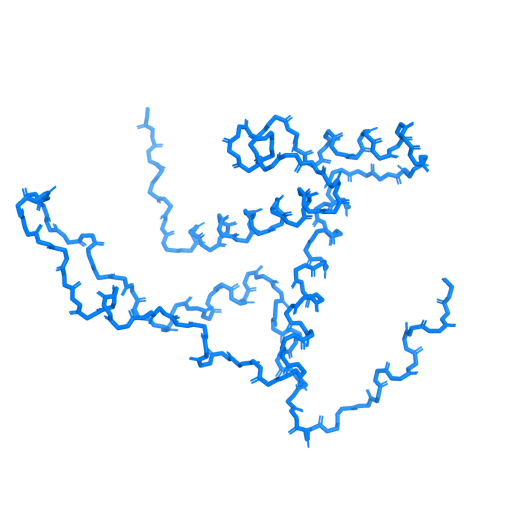03 116 GLN A N 1
ATOM 918 C CA . GLN A 1 116 ? 18.824 -2.656 -8.800 1.00 49.03 116 GLN A CA 1
ATOM 919 C C . GLN A 1 116 ? 18.202 -2.047 -7.530 1.00 49.03 116 GLN A C 1
ATOM 921 O O . GLN A 1 116 ? 18.584 -2.433 -6.430 1.00 49.03 116 GLN A O 1
ATOM 926 N N . ARG A 1 117 ? 17.226 -1.138 -7.659 1.00 60.06 117 ARG A N 1
ATOM 927 C CA . ARG A 1 117 ? 16.655 -0.396 -6.520 1.00 60.06 117 ARG A CA 1
ATOM 928 C C . ARG A 1 117 ? 15.332 -0.940 -5.983 1.00 60.06 117 ARG A C 1
ATOM 930 O O . ARG A 1 117 ? 14.936 -0.577 -4.882 1.00 60.06 117 ARG A O 1
ATOM 937 N N . LEU A 1 118 ? 14.715 -1.888 -6.691 1.00 64.00 118 LEU A N 1
ATOM 938 C CA . LEU A 1 118 ? 13.531 -2.614 -6.219 1.00 64.00 118 LEU A CA 1
ATOM 939 C C . LEU A 1 118 ? 13.831 -3.416 -4.939 1.00 64.00 118 LEU A C 1
ATOM 941 O O . LEU A 1 118 ? 12.967 -3.601 -4.092 1.00 64.00 118 LEU A O 1
ATOM 945 N N . GLY A 1 119 ? 15.088 -3.843 -4.759 1.00 68.00 119 GLY A N 1
ATOM 946 C CA . GLY A 1 119 ? 15.538 -4.551 -3.556 1.00 68.00 119 GLY A CA 1
ATOM 947 C C . GLY A 1 119 ? 15.377 -3.747 -2.261 1.00 68.00 119 GLY A C 1
ATOM 948 O O . GLY A 1 119 ? 15.124 -4.340 -1.216 1.00 68.00 119 GLY A O 1
ATOM 949 N N . ASP A 1 120 ? 15.492 -2.416 -2.313 1.00 67.50 120 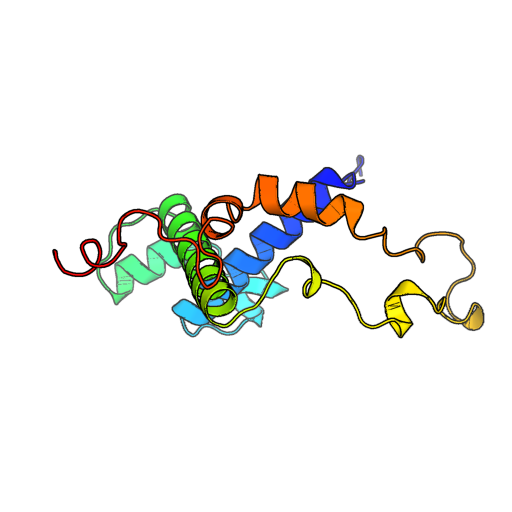ASP A N 1
ATOM 950 C CA . ASP A 1 120 ? 15.259 -1.549 -1.149 1.00 67.50 120 ASP A CA 1
ATOM 951 C C . ASP A 1 120 ? 13.776 -1.485 -0.797 1.00 67.50 120 ASP A C 1
ATOM 953 O O . ASP A 1 120 ? 13.430 -1.593 0.376 1.00 67.50 120 ASP A O 1
ATOM 957 N N . PHE A 1 121 ? 12.911 -1.401 -1.811 1.00 70.88 121 PHE A N 1
ATOM 958 C CA . PHE A 1 121 ? 11.465 -1.457 -1.632 1.00 70.88 121 PHE A CA 1
ATOM 959 C C . PHE A 1 121 ? 11.027 -2.783 -0.995 1.00 70.88 121 PHE A C 1
ATOM 961 O O . PHE A 1 121 ? 10.409 -2.769 0.064 1.00 70.88 121 PHE A O 1
ATOM 968 N N . TYR A 1 122 ? 11.441 -3.941 -1.525 1.00 71.88 122 TYR A N 1
ATOM 969 C CA . TYR A 1 122 ? 11.073 -5.225 -0.900 1.00 71.88 122 TYR A CA 1
ATOM 970 C C . TYR A 1 122 ? 11.588 -5.368 0.537 1.00 71.88 122 TYR A C 1
ATOM 972 O O . TYR A 1 122 ? 10.940 -6.027 1.349 1.00 71.88 122 TYR A O 1
ATOM 980 N N . ARG A 1 123 ? 12.741 -4.764 0.863 1.00 69.50 123 ARG A N 1
ATOM 981 C CA . ARG A 1 123 ? 13.260 -4.723 2.239 1.00 69.50 123 ARG A CA 1
ATOM 982 C C . ARG A 1 123 ? 12.378 -3.885 3.162 1.00 69.50 123 ARG A C 1
ATOM 984 O O . ARG A 1 123 ? 12.222 -4.250 4.320 1.00 69.50 123 ARG A O 1
ATOM 991 N N . THR A 1 124 ? 11.815 -2.783 2.669 1.00 65.56 124 THR A N 1
ATOM 992 C CA . THR A 1 124 ? 10.925 -1.918 3.455 1.00 65.56 124 THR A CA 1
ATOM 993 C C . THR A 1 124 ? 9.501 -2.448 3.580 1.00 65.56 124 THR A C 1
ATOM 995 O O . THR A 1 124 ? 8.839 -2.139 4.563 1.00 65.56 124 THR A O 1
ATOM 998 N N . SER A 1 125 ? 9.027 -3.228 2.609 1.00 61.25 125 SER A N 1
ATOM 999 C CA . SER A 1 125 ? 7.620 -3.641 2.513 1.00 61.25 125 SER A CA 1
ATOM 1000 C C . SER A 1 125 ? 7.313 -5.000 3.154 1.00 61.25 125 SER A C 1
ATOM 1002 O O . SER A 1 125 ? 6.228 -5.526 2.953 1.00 61.25 125 SER A O 1
ATOM 1004 N N . HIS A 1 126 ? 8.278 -5.633 3.836 1.00 58.06 126 HIS A N 1
ATOM 1005 C CA . HIS A 1 126 ? 8.199 -7.014 4.357 1.00 58.06 126 HIS A CA 1
ATOM 1006 C C . HIS A 1 126 ? 7.838 -8.119 3.328 1.00 58.06 126 HIS A C 1
ATOM 1008 O O . HIS A 1 126 ? 7.867 -9.304 3.668 1.00 58.06 126 HIS A O 1
ATOM 1014 N N . LEU A 1 127 ? 7.652 -7.770 2.046 1.00 52.31 127 LEU A N 1
ATOM 1015 C CA . LEU A 1 127 ? 7.378 -8.652 0.900 1.00 52.31 127 LEU A CA 1
ATOM 1016 C C . LEU A 1 127 ? 8.411 -9.782 0.706 1.00 52.31 127 LEU A C 1
ATOM 1018 O O . LEU A 1 127 ? 8.150 -10.737 -0.025 1.00 52.31 127 LEU A O 1
ATOM 1022 N N . GLN A 1 128 ? 9.573 -9.717 1.370 1.00 47.12 128 GLN A N 1
ATOM 1023 C CA . GLN A 1 128 ? 10.578 -10.787 1.390 1.00 47.12 128 GLN A CA 1
ATOM 1024 C C . GLN A 1 128 ? 10.018 -12.145 1.838 1.00 47.12 128 GLN A C 1
ATOM 1026 O O . GLN A 1 128 ? 10.494 -13.172 1.360 1.00 47.12 128 GLN A O 1
ATOM 1031 N N . GLN A 1 129 ? 9.000 -12.174 2.704 1.00 44.69 129 GLN A N 1
ATOM 1032 C CA . GLN A 1 129 ? 8.452 -13.432 3.232 1.00 44.69 129 GLN A CA 1
ATOM 1033 C C . GLN A 1 129 ? 7.735 -14.275 2.164 1.00 44.69 129 GLN A C 1
ATOM 1035 O O . GLN A 1 129 ? 7.648 -15.492 2.298 1.00 44.69 129 GLN A O 1
ATOM 1040 N N . THR A 1 130 ? 7.283 -13.657 1.068 1.00 42.00 130 THR A N 1
ATOM 1041 C CA . THR A 1 130 ? 6.640 -14.369 -0.053 1.00 42.00 130 THR A CA 1
ATOM 1042 C C . THR A 1 130 ? 7.641 -14.921 -1.072 1.00 42.00 130 THR A C 1
ATOM 1044 O O . THR A 1 130 ? 7.285 -15.767 -1.886 1.00 42.00 130 THR A O 1
ATOM 1047 N N . GLN A 1 131 ? 8.920 -14.528 -0.996 1.00 42.78 131 GLN A N 1
ATOM 1048 C CA . GLN A 1 131 ? 9.965 -15.000 -1.917 1.00 42.78 131 GLN A CA 1
ATOM 1049 C C . GLN A 1 131 ? 10.449 -16.434 -1.635 1.00 42.78 131 GLN A C 1
ATOM 1051 O O . GLN A 1 131 ? 11.350 -16.920 -2.313 1.00 42.78 131 GLN A O 1
ATOM 1056 N N . GLY A 1 132 ? 9.854 -17.119 -0.652 1.00 34.88 132 GLY A N 1
ATOM 1057 C CA . GLY A 1 132 ? 10.160 -18.507 -0.298 1.00 34.88 132 GLY A CA 1
ATOM 1058 C C . GLY A 1 132 ? 9.246 -19.568 -0.919 1.00 34.88 132 GLY A C 1
ATOM 1059 O O . GLY A 1 132 ? 9.485 -20.748 -0.692 1.00 34.88 132 GLY A O 1
ATOM 1060 N N . VAL A 1 133 ? 8.216 -19.195 -1.688 1.00 40.50 133 VAL A N 1
ATOM 1061 C CA . VAL A 1 133 ? 7.282 -20.167 -2.288 1.00 40.50 133 VAL A CA 1
ATOM 1062 C C . VAL A 1 133 ? 7.313 -20.033 -3.807 1.00 40.50 133 VAL A C 1
ATOM 1064 O O . VAL A 1 133 ? 6.424 -19.462 -4.428 1.00 40.50 133 VAL A O 1
ATOM 1067 N N . GLY A 1 134 ? 8.392 -20.531 -4.411 1.00 32.91 134 GLY A N 1
ATOM 1068 C CA . GLY A 1 134 ? 8.424 -20.774 -5.851 1.00 32.91 134 GLY A CA 1
ATOM 1069 C C . GLY A 1 134 ? 7.604 -22.021 -6.211 1.00 32.91 134 GLY A C 1
ATOM 1070 O O . GLY A 1 134 ? 7.456 -22.915 -5.368 1.00 32.91 134 GLY A O 1
ATOM 1071 N N . PRO A 1 135 ? 7.102 -22.138 -7.453 1.00 33.50 135 PRO A N 1
ATOM 1072 C CA . PRO A 1 135 ? 6.461 -23.360 -7.917 1.00 33.50 135 PRO A CA 1
ATOM 1073 C C . PRO A 1 135 ? 7.501 -24.491 -7.898 1.00 33.50 135 PRO A C 1
ATOM 1075 O O . PRO A 1 135 ? 8.412 -24.530 -8.721 1.00 33.50 135 PRO A O 1
ATOM 1078 N N . GLY A 1 136 ? 7.407 -25.382 -6.907 1.00 35.62 136 GLY A N 1
ATOM 1079 C CA . GLY A 1 136 ? 8.258 -26.571 -6.791 1.00 35.62 136 GLY A CA 1
ATOM 1080 C C . GLY A 1 136 ? 9.300 -26.585 -5.668 1.00 35.62 136 GLY A C 1
ATOM 1081 O O . GLY A 1 136 ? 10.073 -27.537 -5.607 1.00 35.62 136 GLY A O 1
ATOM 1082 N N . GLN A 1 137 ? 9.332 -25.611 -4.752 1.00 32.78 137 GLN A N 1
ATOM 1083 C CA . GLN A 1 137 ? 10.151 -25.728 -3.535 1.00 32.78 137 GLN A CA 1
ATOM 1084 C C . GLN A 1 137 ? 9.250 -25.959 -2.321 1.00 32.78 137 GLN A C 1
ATOM 1086 O O . GLN A 1 137 ? 8.664 -25.033 -1.767 1.00 32.78 137 GLN A O 1
ATOM 1091 N N . GLY A 1 138 ? 9.110 -27.233 -1.946 1.00 33.91 138 GLY A N 1
ATOM 1092 C CA . GLY A 1 138 ? 8.393 -27.664 -0.751 1.00 33.91 138 GLY A CA 1
ATOM 1093 C C . GLY A 1 138 ? 9.080 -27.170 0.521 1.00 33.91 138 GLY A C 1
ATOM 1094 O O . GLY A 1 138 ? 10.008 -27.802 1.017 1.00 33.91 138 GLY A O 1
ATOM 1095 N N . GLY A 1 139 ? 8.607 -26.044 1.049 1.00 33.31 139 GLY A N 1
ATOM 1096 C CA . GLY A 1 139 ? 8.678 -25.738 2.477 1.00 33.31 139 GLY A CA 1
ATOM 1097 C C . GLY A 1 139 ? 7.548 -26.459 3.227 1.00 33.31 139 GLY A C 1
ATOM 1098 O O . GLY A 1 139 ? 6.556 -26.838 2.599 1.00 33.31 139 GLY A O 1
ATOM 1099 N N . PRO A 1 140 ? 7.676 -26.688 4.548 1.00 33.88 140 PRO A N 1
ATOM 1100 C CA . PRO A 1 140 ? 6.666 -27.407 5.318 1.00 33.88 140 PRO A CA 1
ATOM 1101 C C . PRO A 1 140 ? 5.312 -26.698 5.190 1.00 33.88 140 PRO A C 1
ATOM 1103 O O . PRO A 1 140 ? 5.216 -25.480 5.335 1.00 33.88 140 PRO A O 1
ATOM 1106 N N . GLY A 1 141 ? 4.299 -27.486 4.832 1.00 30.58 141 GLY A N 1
ATOM 1107 C CA . GLY A 1 141 ? 3.041 -27.030 4.264 1.00 30.58 141 GLY A CA 1
ATOM 1108 C C . GLY A 1 141 ? 2.323 -25.941 5.058 1.00 30.58 141 GLY A C 1
ATOM 1109 O O . GLY A 1 141 ? 2.065 -26.061 6.252 1.00 30.58 141 GLY A O 1
ATOM 1110 N N . ILE A 1 142 ? 1.884 -24.925 4.321 1.00 41.88 142 ILE A N 1
ATOM 1111 C CA . ILE A 1 142 ? 0.864 -23.948 4.727 1.00 41.88 142 ILE A CA 1
ATOM 1112 C C . ILE A 1 142 ? -0.559 -24.546 4.760 1.00 41.88 142 ILE A C 1
ATOM 1114 O O . ILE A 1 142 ? -1.532 -23.812 4.914 1.00 41.88 142 ILE A O 1
ATOM 1118 N N . GLU A 1 143 ? -0.707 -25.871 4.660 1.00 29.44 143 GLU A N 1
ATOM 1119 C CA . GLU A 1 143 ? -2.002 -26.571 4.716 1.00 29.44 143 GLU A CA 1
ATOM 1120 C C . GLU A 1 143 ? -2.641 -26.606 6.120 1.00 29.44 143 GLU A C 1
ATOM 1122 O O . GLU A 1 143 ? -3.750 -27.105 6.272 1.00 29.44 143 GLU A O 1
ATOM 1127 N N . GLY A 1 144 ? -2.004 -26.036 7.150 1.00 29.12 144 GLY A N 1
ATOM 1128 C CA . GLY A 1 144 ? -2.536 -26.030 8.522 1.00 29.12 144 GLY A CA 1
ATOM 1129 C C . GLY A 1 144 ? -2.950 -24.669 9.093 1.00 29.12 144 GLY A C 1
ATOM 1130 O O . GLY A 1 144 ? -3.585 -24.632 10.141 1.00 29.12 144 GLY A O 1
ATOM 1131 N N . ALA A 1 145 ? -2.605 -23.545 8.454 1.00 34.25 145 ALA A N 1
ATOM 1132 C CA . ALA A 1 145 ? -2.735 -22.220 9.082 1.00 34.25 145 ALA A CA 1
ATOM 1133 C C . ALA A 1 145 ? -4.106 -21.541 8.882 1.00 34.25 145 ALA A C 1
ATOM 1135 O O . ALA A 1 145 ? -4.366 -20.504 9.482 1.00 34.25 145 ALA A O 1
ATOM 1136 N N . TRP A 1 146 ? -4.985 -22.123 8.060 1.00 35.38 146 TRP A N 1
ATOM 1137 C CA . TRP A 1 146 ? -6.270 -21.521 7.674 1.00 35.38 146 TRP A CA 1
ATOM 1138 C C . TRP A 1 146 ? -7.494 -22.128 8.376 1.00 35.38 146 TRP A C 1
ATOM 1140 O O . TRP A 1 146 ? -8.609 -21.672 8.141 1.00 35.38 146 TRP A O 1
ATOM 1150 N N . LEU A 1 147 ? -7.318 -23.162 9.210 1.00 26.08 147 LEU A N 1
ATOM 1151 C CA . LEU A 1 147 ? -8.430 -23.962 9.753 1.00 26.08 147 LEU A CA 1
ATOM 1152 C C . LEU A 1 147 ? -8.734 -23.766 11.243 1.00 26.08 147 LEU A C 1
ATOM 1154 O O . LEU A 1 147 ? -9.602 -24.457 11.774 1.00 26.08 147 LEU A O 1
ATOM 1158 N N . HIS A 1 148 ? -8.112 -22.803 11.920 1.00 25.88 148 HIS A N 1
ATOM 1159 C CA . HIS A 1 148 ? -8.459 -22.506 13.308 1.00 25.88 148 HIS A CA 1
ATOM 1160 C C . HIS A 1 148 ? -8.735 -21.016 13.523 1.00 25.88 148 HIS A C 1
ATOM 1162 O O . HIS A 1 148 ? -7.805 -20.236 13.674 1.00 25.88 148 HIS A O 1
ATOM 1168 N N . SER A 1 149 ? -10.047 -20.728 13.509 1.00 34.00 149 SER A N 1
ATOM 1169 C CA . SER A 1 149 ? -10.840 -19.765 14.305 1.00 34.00 149 SER A CA 1
ATOM 1170 C C . SER A 1 149 ? -10.265 -18.379 14.577 1.00 34.00 149 SER A C 1
ATOM 1172 O O . SER A 1 149 ? -9.308 -18.286 15.373 1.00 34.00 149 SER A O 1
#